Protein AF-A0A392NXY1-F1 (afdb_monomer_lite)

pLDDT: mean 90.95, std 5.88, range [52.03, 97.06]

InterPro domains:
  IPR000644 CBS domain [PF00571] (97-153)
  IPR000644 CBS domain [PS51371] (101-160)
  IPR001347 SIS domain [PS51464] (1-75)
  IPR046342 CBS domain superfamily [G3DSA:3.10.580.10] (91-171)
  IPR046348 SIS domain superfamily [SSF53697] (4-155)

Organism: NCBI:txid97028

Radius of gyration: 30.67 Å; chains: 1; bounding box: 55×41×74 Å

Structure (mmCIF, N/CA/C/O backbone):
data_AF-A0A392NXY1-F1
#
_entry.id   AF-A0A392NXY1-F1
#
loop_
_atom_site.group_PDB
_atom_site.id
_atom_site.type_symbol
_atom_site.label_atom_id
_atom_site.label_alt_id
_atom_site.label_comp_id
_atom_site.label_asym_id
_atom_site.label_entity_id
_atom_site.label_seq_id
_atom_site.pdbx_PDB_ins_code
_atom_site.Cartn_x
_atom_site.Cartn_y
_atom_site.Cartn_z
_atom_site.occupancy
_atom_site.B_iso_or_equiv
_atom_site.auth_seq_id
_atom_site.auth_comp_id
_atom_site.auth_asym_id
_atom_site.auth_atom_id
_atom_site.pdbx_PDB_model_num
ATOM 1 N N . ILE A 1 1 ? 25.469 1.858 -14.842 1.00 52.03 1 ILE A N 1
ATOM 2 C CA . ILE A 1 1 ? 25.336 0.398 -15.092 1.00 52.03 1 ILE A CA 1
ATOM 3 C C . ILE A 1 1 ? 25.185 0.209 -16.597 1.00 52.03 1 ILE A C 1
ATOM 5 O O . ILE A 1 1 ? 24.353 0.885 -17.179 1.00 52.03 1 ILE A O 1
ATOM 9 N N . CYS A 1 2 ? 26.012 -0.618 -17.243 1.00 76.19 2 CYS A N 1
ATOM 10 C CA . CYS A 1 2 ? 25.905 -0.847 -18.689 1.00 76.19 2 CYS A CA 1
ATOM 11 C C . CYS A 1 2 ? 24.887 -1.963 -18.964 1.00 76.19 2 CYS A C 1
ATOM 13 O O . CYS A 1 2 ? 25.155 -3.123 -18.645 1.00 76.19 2 CYS A O 1
ATOM 15 N N . PHE A 1 3 ? 23.734 -1.617 -19.547 1.00 82.19 3 PHE A N 1
ATOM 16 C CA . PHE A 1 3 ? 22.638 -2.556 -19.832 1.00 82.19 3 PHE A CA 1
ATOM 17 C C . PHE A 1 3 ? 23.048 -3.724 -20.741 1.00 82.19 3 PHE A C 1
ATOM 19 O O . PHE A 1 3 ? 22.501 -4.816 -20.616 1.00 82.19 3 PHE A O 1
ATOM 26 N N . LEU A 1 4 ? 24.080 -3.546 -21.573 1.00 90.50 4 LEU A N 1
ATOM 27 C CA . LEU A 1 4 ? 24.622 -4.595 -22.447 1.00 90.50 4 LEU A CA 1
ATOM 28 C C . LEU A 1 4 ? 25.068 -5.845 -21.677 1.00 90.50 4 LEU A C 1
ATOM 30 O O . LEU A 1 4 ? 24.968 -6.956 -22.189 1.00 90.50 4 LEU A O 1
ATOM 34 N N . ARG A 1 5 ? 25.512 -5.692 -20.422 1.00 92.38 5 ARG A N 1
ATOM 35 C CA . ARG A 1 5 ? 25.933 -6.828 -19.584 1.00 92.38 5 ARG A CA 1
ATOM 36 C C . ARG A 1 5 ? 24.770 -7.735 -19.174 1.00 92.38 5 ARG A C 1
ATOM 38 O O . ARG A 1 5 ? 25.007 -8.878 -18.799 1.00 92.38 5 ARG A O 1
ATOM 45 N N . LEU A 1 6 ? 23.530 -7.247 -19.242 1.00 91.94 6 LEU A N 1
ATOM 46 C CA . LEU A 1 6 ? 22.335 -8.021 -18.898 1.00 91.94 6 LEU A CA 1
ATOM 47 C C . LEU A 1 6 ? 21.787 -8.821 -20.087 1.00 91.94 6 LEU A C 1
ATOM 49 O O . LEU A 1 6 ? 21.050 -9.783 -19.874 1.00 91.94 6 LEU A O 1
ATOM 53 N N . VAL A 1 7 ? 22.171 -8.467 -21.318 1.00 93.06 7 VAL A N 1
ATOM 54 C CA . VAL A 1 7 ? 21.642 -9.065 -22.554 1.00 93.06 7 VAL A CA 1
ATOM 55 C C . VAL A 1 7 ? 21.830 -10.588 -22.602 1.00 93.0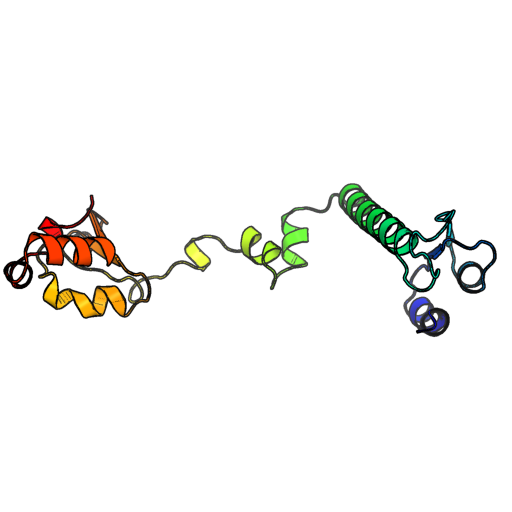6 7 VAL A C 1
ATOM 57 O O . VAL A 1 7 ? 20.831 -11.275 -22.817 1.00 93.06 7 VAL A O 1
ATOM 60 N N . PRO A 1 8 ? 23.023 -11.164 -22.337 1.00 92.75 8 PRO A N 1
ATOM 61 C CA . PRO A 1 8 ? 23.195 -12.617 -22.397 1.00 92.75 8 PRO A CA 1
ATOM 62 C C . PRO A 1 8 ? 22.311 -13.359 -21.389 1.00 92.75 8 PRO A C 1
ATOM 64 O O . PRO A 1 8 ? 21.703 -14.371 -21.723 1.00 92.75 8 PRO A O 1
ATOM 67 N N . CYS A 1 9 ? 22.191 -12.826 -20.168 1.00 94.06 9 CYS A N 1
ATOM 68 C CA . CYS A 1 9 ? 21.360 -13.414 -19.118 1.00 94.06 9 CYS A CA 1
ATOM 69 C C . CYS A 1 9 ? 19.871 -13.360 -19.483 1.00 94.06 9 CYS A C 1
ATOM 71 O O . CYS A 1 9 ? 19.160 -14.353 -19.341 1.00 94.06 9 CYS A O 1
ATOM 73 N N . ALA A 1 10 ? 19.398 -12.222 -19.995 1.00 93.00 10 ALA A N 1
ATOM 74 C CA . ALA A 1 10 ? 18.009 -12.069 -20.407 1.00 93.00 10 ALA A CA 1
ATOM 75 C C . ALA A 1 10 ? 17.663 -12.987 -21.596 1.00 93.00 10 ALA A C 1
ATOM 77 O O . ALA A 1 10 ? 16.633 -13.663 -21.563 1.00 93.00 10 ALA A O 1
ATOM 78 N N . ARG A 1 11 ? 18.559 -13.110 -22.587 1.00 92.00 11 ARG A N 1
ATOM 79 C CA . ARG A 1 11 ? 18.389 -14.052 -23.707 1.00 92.00 11 ARG A CA 1
ATOM 80 C C . ARG A 1 11 ? 18.409 -15.510 -23.260 1.00 92.00 11 ARG A C 1
ATOM 82 O O . ARG A 1 11 ? 17.584 -16.286 -23.726 1.00 92.00 11 ARG A O 1
ATOM 89 N N . ALA A 1 12 ? 19.282 -15.882 -22.322 1.00 94.75 12 ALA A N 1
ATOM 90 C CA . ALA A 1 12 ? 19.317 -17.238 -21.768 1.00 94.75 12 ALA A CA 1
ATOM 91 C C . ALA A 1 12 ? 17.997 -17.634 -21.076 1.00 94.75 12 ALA A C 1
ATOM 93 O O . ALA A 1 12 ? 17.669 -18.814 -21.005 1.00 94.75 12 ALA A O 1
ATOM 94 N N . LYS A 1 13 ? 17.214 -16.653 -20.606 1.00 95.50 13 LYS A N 1
ATOM 95 C CA . LYS A 1 13 ? 15.864 -16.856 -20.056 1.00 95.50 13 LYS A CA 1
ATOM 96 C C . LYS A 1 13 ? 14.753 -16.871 -21.115 1.00 95.50 13 LYS A C 1
ATOM 98 O O . LYS A 1 13 ? 13.583 -16.925 -20.751 1.00 95.50 13 LYS A O 1
ATOM 103 N N . GLY A 1 14 ? 15.095 -16.790 -22.402 1.00 94.88 14 GLY A N 1
ATOM 104 C CA . GLY A 1 14 ? 14.132 -16.736 -23.502 1.00 94.88 14 GLY A CA 1
ATOM 105 C C . GLY A 1 14 ? 13.368 -15.412 -23.598 1.00 94.88 14 GLY A C 1
ATOM 106 O O . GLY A 1 14 ? 12.307 -15.370 -24.213 1.00 94.88 14 GLY A O 1
ATOM 107 N N . ALA A 1 15 ? 13.865 -14.335 -22.976 1.00 94.62 15 ALA A N 1
ATOM 108 C CA . ALA A 1 15 ? 13.201 -13.039 -23.035 1.00 94.62 15 ALA A CA 1
ATOM 109 C C . ALA A 1 15 ? 13.408 -12.372 -24.402 1.00 94.62 15 ALA A C 1
ATOM 111 O O . ALA A 1 15 ? 14.536 -12.284 -24.891 1.00 94.62 15 ALA A O 1
ATOM 112 N N . MET A 1 16 ? 12.324 -11.837 -24.964 1.00 94.56 16 MET A N 1
ATOM 113 C CA . MET A 1 16 ? 12.388 -10.885 -26.069 1.00 94.56 16 MET A CA 1
ATOM 114 C C . MET A 1 16 ? 12.909 -9.542 -25.551 1.00 94.56 16 MET A C 1
ATOM 116 O O . MET A 1 16 ? 12.419 -9.027 -24.543 1.00 94.56 16 MET A O 1
ATOM 120 N N . LEU A 1 17 ? 13.907 -8.978 -26.227 1.00 94.81 17 LEU A N 1
ATOM 121 C CA . LEU A 1 17 ? 14.570 -7.747 -25.817 1.00 94.81 17 LEU A CA 1
ATOM 122 C C . LEU A 1 17 ? 14.136 -6.576 -26.691 1.00 94.81 17 LEU A C 1
ATOM 124 O O . LEU A 1 17 ? 14.348 -6.577 -27.902 1.00 94.81 17 LEU A O 1
ATOM 128 N N . ILE A 1 18 ? 13.600 -5.538 -26.055 1.00 94.88 18 ILE A N 1
ATOM 129 C CA . ILE A 1 18 ? 13.201 -4.292 -26.711 1.00 94.88 18 ILE A CA 1
ATOM 130 C C . ILE A 1 18 ? 14.073 -3.162 -26.158 1.00 94.88 18 ILE A C 1
ATOM 132 O O . ILE A 1 18 ? 14.052 -2.890 -24.958 1.00 94.88 18 ILE A O 1
ATOM 136 N N . ALA A 1 19 ? 14.851 -2.513 -27.023 1.00 94.06 19 ALA A N 1
ATOM 137 C CA . ALA A 1 19 ? 15.608 -1.318 -26.671 1.00 94.06 19 ALA A CA 1
ATOM 138 C C . ALA A 1 19 ? 14.688 -0.094 -26.707 1.00 94.06 19 ALA A C 1
ATOM 140 O O . ALA A 1 19 ? 13.971 0.107 -27.680 1.00 94.06 19 ALA A O 1
ATOM 141 N N . VAL A 1 20 ? 14.743 0.753 -25.682 1.00 94.62 20 VAL A N 1
ATOM 142 C CA . VAL A 1 20 ? 14.063 2.056 -25.662 1.00 94.62 20 VAL A CA 1
ATOM 143 C C . VAL A 1 20 ? 15.138 3.126 -25.564 1.00 94.62 20 VAL A C 1
ATOM 145 O O . VAL A 1 20 ? 15.911 3.142 -24.605 1.00 94.62 20 VAL A O 1
ATOM 148 N N . THR A 1 21 ? 15.259 3.976 -26.581 1.00 93.31 21 THR A N 1
ATOM 149 C CA . THR A 1 21 ? 16.395 4.898 -26.685 1.00 93.31 21 THR A CA 1
ATOM 150 C C . THR A 1 21 ? 16.078 6.144 -27.498 1.00 93.31 21 THR A C 1
ATOM 152 O O . THR A 1 21 ? 15.308 6.094 -28.451 1.00 93.31 21 THR A O 1
ATOM 155 N N . SER A 1 22 ? 16.716 7.258 -27.146 1.00 92.56 22 SER A N 1
ATOM 156 C CA . SER A 1 22 ? 16.664 8.509 -27.904 1.00 92.56 22 SER A CA 1
ATOM 157 C C . SER A 1 22 ? 17.769 8.651 -28.946 1.00 92.56 22 SER A C 1
ATOM 159 O O . SER A 1 22 ? 17.785 9.637 -29.674 1.00 92.56 22 SER A O 1
ATOM 161 N N . VAL A 1 23 ? 18.697 7.692 -29.031 1.00 89.69 23 VAL A N 1
ATOM 162 C CA . VAL A 1 23 ? 19.827 7.730 -29.968 1.00 89.69 23 VAL A CA 1
ATOM 163 C C . VAL A 1 23 ? 19.701 6.568 -30.938 1.00 89.69 23 VAL A C 1
ATOM 165 O O . VAL A 1 23 ? 19.704 5.411 -30.520 1.00 89.69 23 VAL A O 1
ATOM 168 N N . GLU A 1 24 ? 19.606 6.855 -32.228 1.00 88.38 24 GLU A N 1
ATOM 169 C CA . GLU A 1 24 ? 19.565 5.819 -33.259 1.00 88.38 24 GLU A CA 1
ATOM 170 C C . GLU A 1 24 ? 20.921 5.109 -33.410 1.00 88.38 24 GLU A C 1
ATOM 172 O O . GLU A 1 24 ? 21.976 5.668 -33.114 1.00 88.38 24 GLU A O 1
ATOM 177 N N . GLY A 1 25 ? 20.900 3.848 -33.852 1.00 86.06 25 GLY A N 1
ATOM 178 C CA . GLY A 1 25 ? 22.112 3.102 -34.220 1.00 86.06 25 GLY A CA 1
ATOM 179 C C . GLY A 1 25 ? 23.087 2.793 -33.077 1.00 86.06 25 GLY A C 1
ATOM 180 O O . GLY A 1 25 ? 24.232 2.422 -33.326 1.00 86.06 25 GLY A O 1
ATOM 181 N N . ASN A 1 26 ? 22.674 2.939 -31.816 1.00 90.12 26 ASN A N 1
ATOM 182 C CA . ASN A 1 26 ? 23.545 2.662 -30.676 1.00 90.12 26 ASN A CA 1
ATOM 183 C C . ASN A 1 26 ? 23.722 1.152 -30.422 1.00 90.12 26 ASN A C 1
ATOM 185 O O . ASN A 1 26 ? 22.903 0.326 -30.827 1.00 90.12 26 ASN A O 1
ATOM 189 N N . THR A 1 27 ? 24.755 0.780 -29.665 1.00 92.56 27 THR A N 1
ATOM 190 C CA . THR A 1 27 ? 25.074 -0.628 -29.369 1.00 92.56 27 THR A CA 1
ATOM 191 C C . THR A 1 27 ? 23.947 -1.394 -28.671 1.00 92.56 27 THR A C 1
ATOM 193 O O . THR A 1 27 ? 23.862 -2.604 -28.819 1.00 92.56 27 THR A O 1
ATOM 196 N N . LEU A 1 28 ? 23.079 -0.734 -27.897 1.00 91.44 28 LEU A N 1
ATOM 197 C CA . LEU A 1 28 ? 21.941 -1.405 -27.262 1.00 91.44 28 LEU A CA 1
ATOM 198 C C . LEU A 1 28 ? 20.882 -1.786 -28.303 1.00 91.44 28 LEU A C 1
ATOM 200 O O . LEU A 1 28 ? 20.374 -2.901 -28.268 1.00 91.44 28 LEU A O 1
ATOM 204 N N . SER A 1 29 ? 20.601 -0.893 -29.255 1.00 92.12 29 SER A N 1
ATOM 205 C CA . SER A 1 29 ? 19.653 -1.149 -30.345 1.00 92.12 29 SER A CA 1
ATOM 206 C C . SER A 1 29 ? 20.084 -2.311 -31.244 1.00 92.12 29 SER A C 1
ATOM 208 O O . SER A 1 29 ? 19.236 -3.074 -31.691 1.00 92.12 29 SER A O 1
ATOM 210 N N . THR A 1 30 ? 21.393 -2.506 -31.449 1.00 91.81 30 THR A N 1
ATOM 211 C CA . THR A 1 30 ? 21.915 -3.572 -32.321 1.00 91.81 30 THR A CA 1
ATOM 212 C C . THR A 1 30 ? 21.876 -4.962 -31.690 1.00 91.81 30 THR A C 1
ATOM 214 O O . THR A 1 30 ? 21.883 -5.956 -32.412 1.00 91.81 30 THR A O 1
ATOM 217 N N . VAL A 1 31 ? 21.848 -5.057 -30.357 1.00 92.88 31 VAL A N 1
ATOM 218 C CA . VAL A 1 31 ? 21.823 -6.343 -29.635 1.00 92.88 31 VAL A CA 1
ATOM 219 C C . VAL A 1 31 ? 20.425 -6.744 -29.151 1.00 92.88 31 VAL A C 1
ATOM 221 O O . VAL A 1 31 ? 20.257 -7.849 -28.623 1.00 92.88 31 VAL A O 1
ATOM 224 N N . CYS A 1 32 ? 19.429 -5.872 -29.316 1.00 93.94 32 CYS A N 1
ATOM 225 C CA . CYS A 1 32 ? 18.018 -6.109 -29.005 1.00 93.94 32 CYS A CA 1
ATOM 226 C C . CYS A 1 32 ? 17.239 -6.578 -30.246 1.00 93.94 32 CYS A C 1
ATOM 228 O O . CYS A 1 32 ? 17.674 -6.381 -31.374 1.00 93.94 32 CYS A O 1
ATOM 230 N N . ASP A 1 33 ? 16.083 -7.212 -30.037 1.00 95.25 33 ASP A N 1
ATOM 231 C CA . ASP A 1 33 ? 15.243 -7.751 -31.118 1.00 95.25 33 ASP A CA 1
ATOM 232 C C . ASP A 1 33 ? 14.382 -6.662 -31.776 1.00 95.25 33 ASP A C 1
ATOM 234 O O . ASP A 1 33 ? 14.051 -6.739 -32.956 1.00 95.25 33 ASP A O 1
ATOM 238 N N . MET A 1 34 ? 14.018 -5.633 -31.008 1.00 94.75 34 MET A N 1
ATOM 239 C CA . MET A 1 34 ? 13.293 -4.456 -31.485 1.00 94.75 34 MET A CA 1
ATOM 240 C C . MET A 1 34 ? 13.845 -3.191 -30.836 1.00 94.75 34 MET A C 1
ATOM 242 O O . MET A 1 34 ? 14.384 -3.233 -29.729 1.00 94.75 34 MET A O 1
ATOM 246 N N . THR A 1 35 ? 13.653 -2.054 -31.504 1.00 94.81 35 THR A N 1
ATOM 247 C CA . THR A 1 35 ? 14.002 -0.737 -30.964 1.00 94.81 35 THR A CA 1
ATOM 248 C C . THR A 1 35 ? 12.801 0.194 -31.028 1.00 94.81 35 THR A C 1
ATOM 250 O O . THR A 1 35 ? 12.202 0.375 -32.084 1.00 94.81 35 THR A O 1
ATOM 253 N N . VAL A 1 36 ? 12.477 0.806 -29.893 1.00 95.25 36 VAL A N 1
ATOM 254 C CA . VAL A 1 36 ? 11.584 1.955 -29.795 1.00 95.25 36 VAL A CA 1
ATOM 255 C C . VAL A 1 36 ? 12.445 3.204 -29.702 1.00 95.25 36 VAL A C 1
ATOM 257 O O . VAL A 1 36 ? 13.175 3.408 -28.726 1.00 95.25 36 VAL A O 1
ATOM 260 N N . HIS A 1 37 ? 12.350 4.037 -30.731 1.00 94.94 37 HIS A N 1
ATOM 261 C CA . HIS A 1 37 ? 13.011 5.327 -30.753 1.00 94.94 37 HIS A CA 1
ATOM 262 C C . HIS A 1 37 ? 12.131 6.383 -30.075 1.00 94.94 37 HIS A C 1
ATOM 264 O O . HIS A 1 37 ? 11.002 6.622 -30.503 1.00 94.94 37 HIS A O 1
ATOM 270 N N . LEU A 1 38 ? 12.643 6.998 -29.008 1.00 94.50 38 LEU A N 1
ATOM 271 C CA . LEU A 1 38 ? 12.006 8.108 -28.300 1.00 94.50 38 LEU A CA 1
ATOM 272 C C . LEU A 1 38 ? 12.835 9.377 -28.529 1.00 94.50 38 LEU A C 1
ATOM 274 O O . LEU A 1 38 ? 13.766 9.624 -27.757 1.00 94.50 38 LEU A O 1
ATOM 278 N N . PRO A 1 39 ? 12.556 10.156 -29.588 1.00 91.00 39 PRO A N 1
ATOM 279 C CA . PRO A 1 39 ? 13.383 11.298 -29.945 1.00 91.00 39 PRO A CA 1
ATOM 280 C C . PRO A 1 39 ? 13.409 12.328 -28.814 1.00 91.00 39 PRO A C 1
ATOM 282 O O . PRO A 1 39 ? 12.396 12.616 -28.174 1.00 91.00 39 PRO A O 1
ATOM 285 N N . LEU A 1 40 ? 14.592 12.889 -28.582 1.00 91.38 40 LEU A N 1
ATOM 286 C CA . LEU A 1 40 ? 14.834 13.917 -27.581 1.00 91.38 40 LEU A CA 1
ATOM 287 C C . LEU A 1 40 ? 15.535 15.092 -28.253 1.00 91.38 40 LEU A C 1
ATOM 289 O O . LEU A 1 40 ? 16.652 14.944 -28.735 1.00 91.38 40 LEU A O 1
ATOM 293 N N . GLU A 1 41 ? 14.897 16.259 -28.244 1.00 89.19 41 GLU A N 1
ATOM 294 C CA . GLU A 1 41 ? 15.486 17.471 -28.816 1.00 89.19 41 GLU A CA 1
ATOM 295 C C . GLU A 1 41 ? 16.613 18.023 -27.930 1.00 89.19 41 GLU A C 1
ATOM 297 O O . GLU A 1 41 ? 17.719 18.269 -28.405 1.00 89.19 41 GLU A O 1
ATOM 302 N N . ARG A 1 42 ? 16.349 18.199 -26.626 1.00 91.44 42 ARG A N 1
ATOM 303 C CA . ARG A 1 42 ? 17.341 18.663 -25.644 1.00 91.44 42 ARG A CA 1
ATOM 304 C C . ARG A 1 42 ? 16.941 18.364 -24.205 1.00 91.44 42 ARG A C 1
ATOM 306 O O . ARG A 1 42 ? 15.756 18.270 -23.872 1.00 91.44 42 ARG A O 1
ATOM 313 N N . GLU A 1 43 ? 17.933 18.334 -23.323 1.00 95.38 43 GLU A N 1
ATOM 314 C CA . GLU A 1 43 ? 17.685 18.424 -21.888 1.00 95.38 43 GLU A CA 1
ATOM 315 C C . GLU A 1 43 ? 17.349 19.856 -21.470 1.00 95.38 43 GLU A C 1
ATOM 317 O O . GLU A 1 43 ? 17.920 20.832 -21.963 1.00 95.38 43 GLU A O 1
ATOM 322 N N . LEU A 1 44 ? 16.424 19.983 -20.517 1.00 94.12 44 LEU A N 1
ATOM 323 C CA . LEU A 1 44 ? 16.121 21.266 -19.878 1.00 94.12 44 LEU A CA 1
ATOM 324 C C . LEU A 1 44 ? 17.175 21.677 -18.839 1.00 94.12 44 LEU A C 1
ATOM 326 O O . LEU A 1 44 ? 17.210 22.840 -18.443 1.00 94.12 44 LEU A O 1
ATOM 330 N N . CYS A 1 45 ? 18.042 20.757 -18.403 1.00 92.94 45 CYS A N 1
ATOM 331 C CA . CYS A 1 45 ? 19.163 21.084 -17.527 1.00 92.94 45 CYS A CA 1
ATOM 332 C C . CYS A 1 45 ? 20.145 22.025 -18.256 1.00 92.94 45 CYS A C 1
ATOM 334 O O . CYS A 1 45 ? 20.706 21.615 -19.272 1.00 92.94 45 CYS A O 1
ATOM 336 N N . PRO A 1 46 ? 20.443 23.231 -17.729 1.00 91.25 46 PRO A N 1
ATOM 337 C CA . PRO A 1 46 ? 21.354 24.179 -18.383 1.00 91.25 46 PRO A CA 1
ATOM 338 C C . PRO A 1 46 ? 22.771 23.639 -18.607 1.00 91.25 46 PRO A C 1
ATOM 340 O O . PRO A 1 46 ? 23.475 24.092 -19.502 1.00 91.25 46 PRO A O 1
ATOM 343 N N . PHE A 1 47 ? 23.186 22.665 -17.795 1.00 93.44 47 PHE A N 1
ATOM 344 C CA . PHE A 1 47 ? 24.503 22.034 -17.876 1.00 93.44 47 PHE A CA 1
ATOM 345 C C . PHE A 1 47 ? 24.489 20.702 -18.637 1.00 93.44 47 PHE A C 1
ATOM 347 O O . PHE A 1 47 ? 25.536 20.080 -18.774 1.00 93.44 47 PHE A O 1
ATOM 354 N N . ASN A 1 48 ? 23.319 20.233 -19.090 1.00 84.44 48 ASN A N 1
ATOM 355 C CA . ASN A 1 48 ? 23.141 18.927 -19.734 1.00 84.44 48 ASN A CA 1
ATOM 356 C C . ASN A 1 48 ? 23.657 17.730 -18.895 1.00 84.44 48 ASN A C 1
ATOM 358 O O . ASN A 1 48 ? 24.010 16.686 -19.436 1.00 84.44 48 ASN A O 1
ATOM 362 N N . LEU A 1 49 ? 23.739 17.892 -17.566 1.00 87.94 49 LEU A N 1
ATOM 363 C CA . LEU A 1 49 ? 24.247 16.870 -16.637 1.00 87.94 49 LEU A CA 1
ATOM 364 C C . LEU A 1 49 ? 23.130 16.031 -16.016 1.00 87.94 49 LEU A C 1
ATOM 366 O O . LEU A 1 49 ? 23.331 14.857 -15.713 1.00 87.94 49 LEU A O 1
ATOM 370 N N . ALA A 1 50 ? 21.969 16.644 -15.784 1.00 92.62 50 ALA A N 1
ATOM 371 C CA . ALA A 1 50 ? 20.832 15.987 -15.163 1.00 92.62 50 ALA A CA 1
ATOM 372 C C . ALA A 1 50 ? 19.780 15.632 -16.223 1.00 92.62 50 ALA A C 1
ATOM 374 O O . ALA A 1 50 ? 19.398 16.512 -17.001 1.00 92.62 50 ALA A O 1
ATOM 375 N N . PRO A 1 51 ? 19.277 14.387 -16.232 1.00 92.62 51 PRO A N 1
ATOM 376 C CA . PRO A 1 51 ? 18.220 13.982 -17.143 1.00 92.62 51 PRO A CA 1
ATOM 377 C C . PRO A 1 51 ? 16.886 14.541 -16.640 1.00 92.62 51 PRO A C 1
ATOM 379 O O . PRO A 1 51 ? 16.343 14.087 -15.629 1.00 92.62 51 PRO A O 1
ATOM 382 N N . VAL A 1 52 ? 16.362 15.546 -17.336 1.00 94.50 52 VAL A N 1
ATOM 383 C CA . VAL A 1 52 ? 15.088 16.198 -17.004 1.00 94.50 52 VAL A CA 1
ATOM 384 C C . VAL A 1 52 ? 14.046 15.799 -18.036 1.00 94.50 52 VAL A C 1
ATOM 386 O O . VAL A 1 52 ? 13.058 15.141 -17.711 1.00 94.50 52 VAL A O 1
ATOM 389 N N . THR A 1 53 ? 14.297 16.148 -19.296 1.00 95.00 53 THR A N 1
ATOM 390 C CA . THR A 1 53 ? 13.376 15.891 -20.400 1.00 95.00 53 THR A CA 1
ATOM 391 C C . THR A 1 53 ? 13.343 14.399 -20.717 1.00 95.00 53 THR A C 1
ATOM 393 O O . THR A 1 53 ? 12.265 13.822 -20.846 1.00 95.00 53 THR A O 1
ATOM 396 N N . SER A 1 54 ? 14.511 13.748 -20.785 1.00 94.12 54 SER A N 1
ATOM 397 C CA . SER A 1 54 ? 14.601 12.310 -21.070 1.00 94.12 54 SER A CA 1
ATOM 398 C C . SER A 1 54 ? 13.902 11.458 -20.013 1.00 94.12 54 SER A C 1
ATOM 400 O O . SER A 1 54 ? 13.152 10.549 -20.368 1.00 94.12 54 SER A O 1
ATOM 402 N N . THR A 1 55 ? 14.080 11.781 -18.728 1.00 94.88 55 THR A N 1
ATOM 403 C CA . THR A 1 55 ? 13.391 11.097 -17.623 1.00 94.88 55 THR A CA 1
ATOM 404 C C . THR A 1 55 ? 11.875 11.237 -17.749 1.00 94.88 55 THR A C 1
ATOM 406 O O . THR A 1 55 ? 11.162 10.245 -17.620 1.00 94.88 55 THR A O 1
ATOM 409 N N . ALA A 1 56 ? 11.372 12.443 -18.040 1.00 95.69 56 ALA A N 1
ATOM 410 C CA . ALA A 1 56 ? 9.938 12.680 -18.199 1.00 95.69 56 ALA A CA 1
ATOM 411 C C . ALA A 1 56 ? 9.352 11.896 -19.386 1.00 95.69 56 ALA A C 1
ATOM 413 O O . ALA A 1 56 ? 8.329 11.230 -19.236 1.00 95.69 56 ALA A O 1
ATOM 414 N N . ILE A 1 57 ? 10.030 11.912 -20.539 1.00 95.62 57 ILE A N 1
ATOM 415 C CA . ILE A 1 57 ? 9.618 11.152 -21.728 1.00 95.62 57 ILE A CA 1
ATOM 416 C C . ILE A 1 57 ? 9.583 9.650 -21.426 1.00 95.62 57 ILE A C 1
ATOM 418 O O . ILE A 1 57 ? 8.592 8.988 -21.730 1.00 95.62 57 ILE A O 1
ATOM 422 N N . GLN A 1 58 ? 10.636 9.107 -20.806 1.00 94.69 58 GLN A N 1
ATOM 423 C CA . GLN A 1 58 ? 10.697 7.681 -20.477 1.00 94.69 58 GLN A CA 1
ATOM 424 C C . GLN A 1 58 ? 9.626 7.268 -19.464 1.00 94.69 58 GLN A C 1
ATOM 426 O O . GLN A 1 58 ? 9.054 6.191 -19.609 1.00 94.69 58 GLN A O 1
ATOM 431 N N . MET A 1 59 ? 9.329 8.114 -18.474 1.00 96.31 59 MET A N 1
ATOM 432 C CA . MET A 1 59 ? 8.285 7.855 -17.480 1.00 96.31 59 MET A CA 1
ATOM 433 C C . MET A 1 59 ? 6.902 7.796 -18.131 1.00 96.31 59 MET A C 1
ATOM 435 O O . MET A 1 59 ? 6.198 6.800 -17.984 1.00 96.31 59 MET A O 1
ATOM 439 N N . VAL A 1 60 ? 6.553 8.808 -18.932 1.00 96.94 60 VAL A N 1
ATOM 440 C CA . VAL A 1 60 ? 5.270 8.848 -19.651 1.00 96.94 60 VAL A CA 1
ATOM 441 C C . VAL A 1 60 ? 5.143 7.670 -20.616 1.00 96.94 60 VAL A C 1
ATOM 443 O O . VAL A 1 60 ? 4.092 7.029 -20.674 1.00 96.94 60 VAL A O 1
ATOM 446 N N . PHE A 1 61 ? 6.207 7.350 -21.357 1.00 96.50 61 PHE A N 1
ATOM 447 C CA . PHE A 1 61 ? 6.217 6.198 -22.254 1.00 96.50 61 PHE A CA 1
ATOM 448 C C . PHE A 1 61 ? 6.017 4.882 -21.489 1.00 96.50 61 PHE A C 1
ATOM 450 O O . PHE A 1 61 ? 5.165 4.080 -21.868 1.00 96.50 61 PHE A O 1
ATOM 457 N N . GLY A 1 62 ? 6.759 4.677 -20.397 1.00 96.50 62 GLY A N 1
ATOM 458 C CA . GLY A 1 62 ? 6.663 3.482 -19.560 1.00 96.50 62 GLY A CA 1
ATOM 459 C C . GLY A 1 62 ? 5.261 3.275 -18.987 1.00 96.50 62 GLY A C 1
ATOM 460 O O . GLY A 1 62 ? 4.699 2.188 -19.134 1.00 96.50 62 GLY A O 1
ATOM 461 N N . ASP A 1 63 ? 4.665 4.325 -18.420 1.00 96.44 63 ASP A N 1
ATOM 462 C CA . ASP A 1 63 ? 3.304 4.281 -17.875 1.00 96.44 63 ASP A CA 1
ATOM 463 C C . ASP A 1 63 ? 2.269 3.995 -18.969 1.00 96.44 63 ASP A C 1
ATOM 465 O O . ASP A 1 63 ? 1.375 3.166 -18.791 1.00 96.44 63 ASP A O 1
ATOM 469 N N . THR A 1 64 ? 2.422 4.617 -20.142 1.00 97.06 64 THR A N 1
ATOM 470 C CA . THR A 1 64 ? 1.522 4.396 -21.283 1.00 97.06 64 THR A CA 1
ATOM 471 C C . THR A 1 64 ? 1.591 2.951 -21.773 1.00 97.06 64 THR A C 1
ATOM 473 O O . THR A 1 64 ? 0.553 2.331 -22.004 1.00 97.06 64 THR A O 1
ATOM 476 N N . VAL A 1 65 ? 2.795 2.380 -21.889 1.00 96.12 65 VAL A N 1
ATOM 477 C CA . VAL A 1 65 ? 2.982 0.971 -22.265 1.00 96.12 65 VAL A CA 1
ATOM 478 C C . VAL A 1 65 ? 2.370 0.045 -21.219 1.00 96.12 65 VAL A C 1
ATOM 480 O O . VAL A 1 65 ? 1.676 -0.902 -21.586 1.00 96.12 65 VAL A O 1
ATOM 483 N N . ALA A 1 66 ? 2.570 0.319 -19.928 1.00 93.88 66 ALA A N 1
ATOM 484 C CA . ALA A 1 66 ? 1.977 -0.479 -18.862 1.00 93.88 66 ALA A CA 1
ATOM 485 C C . ALA A 1 66 ? 0.442 -0.476 -18.948 1.00 93.88 66 ALA A C 1
ATOM 487 O O . ALA A 1 66 ? -0.172 -1.542 -18.929 1.00 93.88 66 ALA A O 1
ATOM 488 N N . ILE A 1 67 ? -0.179 0.695 -19.118 1.00 94.44 67 ILE A N 1
ATOM 489 C CA . ILE A 1 67 ? -1.637 0.837 -19.268 1.00 94.44 67 ILE A CA 1
ATOM 490 C C . ILE A 1 67 ? -2.137 0.130 -20.531 1.00 94.44 67 ILE A C 1
ATOM 492 O O . ILE A 1 67 ? -3.113 -0.620 -20.468 1.00 94.44 67 ILE A O 1
ATOM 496 N N . ALA A 1 68 ? -1.458 0.311 -21.665 1.00 96.12 68 ALA A N 1
ATOM 497 C CA . ALA A 1 68 ? -1.820 -0.345 -22.917 1.00 96.12 68 ALA A CA 1
ATOM 498 C C . ALA A 1 68 ? -1.742 -1.875 -22.804 1.00 96.12 68 ALA A C 1
ATOM 500 O O . ALA A 1 68 ? -2.637 -2.575 -23.274 1.00 96.12 68 ALA A O 1
ATOM 501 N N . LEU A 1 69 ? -0.717 -2.406 -22.130 1.00 94.12 69 LEU A N 1
ATOM 502 C CA . LEU A 1 69 ? -0.582 -3.841 -21.872 1.00 94.12 69 LEU A CA 1
ATOM 503 C C . LEU A 1 69 ? -1.656 -4.361 -20.916 1.00 94.12 69 LEU A C 1
ATOM 505 O O 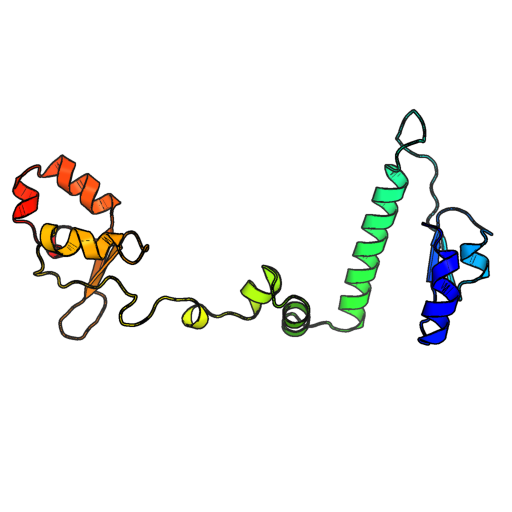. LEU A 1 69 ? -2.179 -5.451 -21.142 1.00 94.12 69 LEU A O 1
ATOM 509 N N . MET A 1 70 ? -2.004 -3.600 -19.874 1.00 93.50 70 MET A N 1
ATOM 510 C CA . MET A 1 70 ? -3.109 -3.949 -18.977 1.00 93.50 70 MET A CA 1
ATOM 511 C C . MET A 1 70 ? -4.427 -4.057 -19.751 1.00 93.50 70 MET A C 1
ATOM 513 O O . MET A 1 70 ? -5.136 -5.051 -19.603 1.00 93.50 70 MET A O 1
ATOM 517 N N . ALA A 1 71 ? -4.714 -3.090 -20.627 1.00 94.50 71 ALA A N 1
ATOM 518 C CA . ALA A 1 71 ? -5.899 -3.108 -21.479 1.00 94.50 71 ALA A CA 1
ATOM 519 C C . ALA A 1 71 ? -5.878 -4.280 -22.475 1.00 94.50 71 ALA A C 1
ATOM 521 O O . ALA A 1 71 ? -6.842 -5.035 -22.555 1.00 94.50 71 ALA A O 1
ATOM 522 N N . ALA A 1 72 ? -4.764 -4.491 -23.182 1.00 96.12 72 ALA A N 1
ATOM 523 C CA . ALA A 1 72 ? -4.627 -5.570 -24.163 1.00 96.12 72 ALA A CA 1
ATOM 524 C C . ALA A 1 72 ? -4.746 -6.972 -23.538 1.00 96.12 72 ALA A C 1
ATOM 526 O O . ALA A 1 72 ? -5.196 -7.908 -24.195 1.00 96.12 72 ALA A O 1
ATOM 527 N N . ARG A 1 73 ? -4.351 -7.121 -22.268 1.00 94.19 73 ARG A N 1
ATOM 528 C CA . ARG A 1 73 ? -4.485 -8.371 -21.506 1.00 94.19 73 ARG A CA 1
ATOM 529 C C . ARG A 1 73 ? -5.818 -8.507 -20.772 1.00 94.19 73 ARG A C 1
ATOM 531 O O . ARG A 1 73 ? -6.012 -9.520 -20.114 1.00 94.19 73 ARG A O 1
ATOM 538 N N . ASN A 1 74 ? -6.714 -7.521 -20.872 1.00 92.94 74 ASN A N 1
ATOM 539 C CA . ASN A 1 74 ? -7.941 -7.439 -20.074 1.00 92.94 74 ASN A CA 1
ATOM 540 C C . ASN A 1 74 ? -7.678 -7.645 -18.572 1.00 92.94 74 ASN A C 1
ATOM 542 O O . ASN A 1 74 ? -8.433 -8.344 -17.899 1.00 92.94 74 ASN A O 1
ATOM 546 N N . LEU A 1 75 ? -6.588 -7.057 -18.058 1.00 92.00 75 LEU A N 1
ATOM 547 C CA . LEU A 1 75 ? -6.163 -7.257 -16.677 1.00 92.00 75 LEU A CA 1
ATOM 548 C C . LEU A 1 75 ? -7.274 -6.819 -15.719 1.00 92.00 75 LEU A C 1
ATOM 550 O O . LEU A 1 75 ? -7.694 -5.658 -15.708 1.00 92.00 75 LEU A O 1
ATOM 554 N N . THR A 1 76 ? -7.740 -7.752 -14.899 1.00 89.81 76 THR A N 1
ATOM 555 C CA . THR A 1 76 ? -8.819 -7.492 -13.949 1.00 89.81 76 THR A CA 1
ATOM 556 C C . THR A 1 76 ? -8.302 -6.778 -12.700 1.00 89.81 76 THR A C 1
ATOM 558 O O . THR A 1 76 ? -7.116 -6.817 -12.360 1.00 89.81 76 THR A O 1
ATOM 561 N N . LYS A 1 77 ? -9.212 -6.130 -11.962 1.00 86.25 77 LYS A N 1
ATOM 562 C CA . LYS A 1 77 ? -8.871 -5.503 -10.673 1.00 86.25 77 LYS A CA 1
ATOM 563 C C . LYS A 1 77 ? -8.348 -6.522 -9.656 1.00 86.25 77 LYS A C 1
ATOM 565 O O . LYS A 1 77 ? -7.449 -6.185 -8.889 1.00 86.25 77 LYS A O 1
ATOM 570 N N . ASP A 1 78 ? -8.871 -7.744 -9.676 1.00 85.00 78 ASP A N 1
ATOM 571 C CA . ASP A 1 78 ? -8.474 -8.805 -8.748 1.00 85.00 78 ASP A CA 1
ATOM 572 C C . ASP A 1 78 ? -7.055 -9.305 -9.052 1.00 85.00 78 ASP A C 1
ATOM 574 O O . ASP A 1 78 ? -6.229 -9.416 -8.147 1.00 85.00 78 ASP A O 1
ATOM 578 N N . GLU A 1 79 ? -6.715 -9.506 -10.329 1.00 86.00 79 GLU A N 1
ATOM 579 C CA . GLU A 1 79 ? -5.345 -9.835 -10.748 1.00 86.00 79 GLU A CA 1
ATOM 580 C C . GLU A 1 79 ? -4.368 -8.691 -10.449 1.00 86.00 79 GLU A C 1
ATOM 582 O O . GLU A 1 79 ? -3.231 -8.920 -10.027 1.00 86.00 79 GLU A O 1
ATOM 587 N N . TYR A 1 80 ? -4.804 -7.440 -10.618 1.00 85.06 80 TYR A N 1
ATOM 588 C CA . TYR A 1 80 ? -4.007 -6.276 -10.240 1.00 85.06 80 TYR A CA 1
ATOM 589 C C . TYR A 1 80 ? -3.731 -6.248 -8.728 1.00 85.06 80 TYR A C 1
ATOM 591 O O . TYR A 1 80 ? -2.600 -5.994 -8.310 1.00 85.06 80 TYR A O 1
ATOM 599 N N . ALA A 1 81 ? -4.729 -6.574 -7.902 1.00 84.25 81 ALA A N 1
ATOM 600 C CA . ALA A 1 81 ? -4.582 -6.675 -6.453 1.00 84.25 81 ALA A CA 1
ATOM 601 C C . ALA A 1 81 ? -3.640 -7.812 -6.032 1.00 84.25 81 ALA A C 1
ATOM 603 O O . ALA A 1 81 ? -2.776 -7.610 -5.176 1.00 84.25 81 ALA A O 1
ATOM 604 N N . ALA A 1 82 ? -3.771 -8.982 -6.665 1.00 83.88 82 ALA A N 1
ATOM 605 C CA . ALA A 1 82 ? -2.953 -10.162 -6.397 1.00 83.88 82 ALA A CA 1
ATOM 606 C C . ALA A 1 82 ? -1.460 -9.936 -6.691 1.00 83.88 82 ALA A C 1
ATOM 608 O O . ALA A 1 82 ? -0.611 -10.505 -6.010 1.00 83.88 82 ALA A O 1
ATOM 609 N N . ASN A 1 83 ? -1.131 -9.057 -7.645 1.00 82.00 83 ASN A N 1
ATOM 610 C CA . ASN A 1 83 ? 0.248 -8.649 -7.936 1.00 82.00 83 ASN A CA 1
ATOM 611 C C . ASN A 1 83 ? 0.813 -7.605 -6.949 1.00 82.00 83 ASN A C 1
ATOM 613 O O . ASN A 1 83 ? 2.005 -7.305 -6.988 1.00 82.00 83 ASN A O 1
ATOM 617 N N . HIS A 1 84 ? -0.009 -7.068 -6.039 1.00 86.38 84 HIS A N 1
ATOM 618 C CA . HIS A 1 84 ? 0.388 -6.053 -5.054 1.00 86.38 84 HIS A CA 1
ATOM 619 C C . HIS A 1 84 ? -0.050 -6.398 -3.615 1.00 86.38 84 HIS A C 1
ATOM 621 O O . HIS A 1 84 ? -0.540 -5.512 -2.903 1.00 86.38 84 HIS A O 1
ATOM 627 N N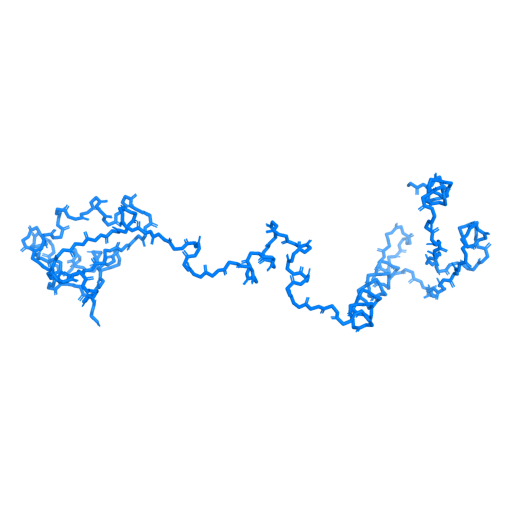 . PRO A 1 85 ? 0.140 -7.641 -3.129 1.00 76.12 85 PRO A N 1
ATOM 628 C CA . PRO A 1 85 ? -0.543 -8.147 -1.934 1.00 76.12 85 PRO A CA 1
ATOM 629 C C . PRO A 1 85 ? -0.158 -7.399 -0.647 1.00 76.12 85 PRO A C 1
ATOM 631 O O . PRO A 1 85 ? -0.984 -7.212 0.242 1.00 76.12 85 PRO A O 1
ATOM 634 N N . ALA A 1 86 ? 1.085 -6.916 -0.551 1.00 76.25 86 ALA A N 1
ATOM 635 C CA . ALA A 1 86 ? 1.577 -6.177 0.614 1.00 76.25 86 ALA A CA 1
ATOM 636 C C . ALA A 1 86 ? 1.303 -4.660 0.549 1.00 76.25 86 ALA A C 1
ATOM 638 O O . ALA A 1 86 ? 1.421 -3.963 1.562 1.00 76.25 86 ALA A O 1
ATOM 639 N N . GLY A 1 87 ? 0.946 -4.138 -0.629 1.00 79.06 87 GLY A N 1
ATOM 640 C CA . GLY A 1 87 ? 0.773 -2.709 -0.879 1.00 79.06 87 GLY A CA 1
ATOM 641 C C . GLY A 1 87 ? -0.622 -2.192 -0.526 1.00 79.06 87 GLY A C 1
ATOM 642 O O . GLY A 1 87 ? -1.569 -2.955 -0.347 1.00 79.06 87 GLY A O 1
ATOM 643 N N . LYS A 1 88 ? -0.774 -0.861 -0.482 1.00 79.25 88 LYS A N 1
ATOM 644 C CA . LYS A 1 88 ? -2.070 -0.194 -0.241 1.00 79.25 88 LYS A CA 1
ATOM 645 C C . LYS A 1 88 ? -3.154 -0.649 -1.231 1.00 79.25 88 LYS A C 1
ATOM 647 O O . LYS A 1 88 ? -4.305 -0.803 -0.842 1.00 79.25 88 LYS A O 1
ATOM 652 N N . ILE A 1 89 ? -2.762 -0.892 -2.484 1.00 77.88 89 ILE A N 1
ATOM 653 C CA . ILE A 1 89 ? -3.637 -1.358 -3.568 1.00 77.88 89 ILE A CA 1
ATOM 654 C C . ILE A 1 89 ? -4.184 -2.753 -3.262 1.00 77.88 89 ILE A C 1
ATOM 656 O O . ILE A 1 89 ? -5.398 -2.910 -3.162 1.00 77.88 89 ILE A O 1
ATOM 660 N N . GLY A 1 90 ? -3.307 -3.746 -3.064 1.00 76.19 90 GLY A N 1
ATOM 661 C CA . GLY A 1 90 ? -3.739 -5.109 -2.758 1.00 76.19 90 GLY A CA 1
ATOM 662 C C . GLY A 1 90 ? -4.554 -5.151 -1.475 1.00 76.19 90 GLY A C 1
ATOM 663 O O . GLY A 1 90 ? -5.634 -5.728 -1.462 1.00 76.19 90 GLY A O 1
ATOM 664 N N . LYS A 1 91 ? -4.127 -4.426 -0.431 1.00 78.81 91 LYS A N 1
ATOM 665 C CA . LYS A 1 91 ? -4.890 -4.357 0.819 1.00 78.81 91 LYS A CA 1
ATOM 666 C C . LYS A 1 91 ? -6.308 -3.810 0.627 1.00 78.81 91 LYS A C 1
ATOM 668 O O . LYS A 1 91 ? -7.246 -4.383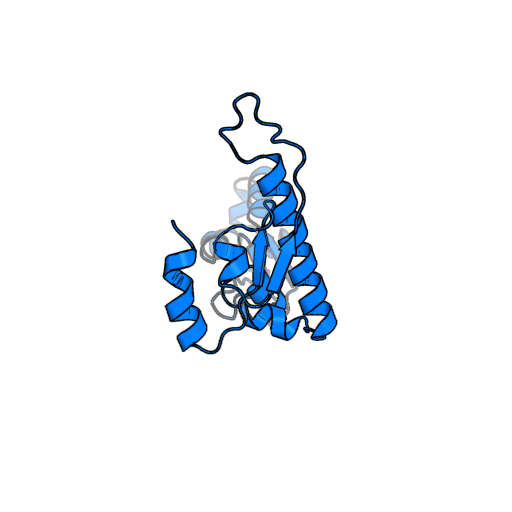 1.163 1.00 78.81 91 LYS A O 1
ATOM 673 N N . SER A 1 92 ? -6.471 -2.733 -0.143 1.00 73.88 92 SER A N 1
ATOM 674 C CA . SER A 1 92 ? -7.784 -2.121 -0.383 1.00 73.88 92 SER A CA 1
ATOM 675 C C . SER A 1 92 ? -8.722 -2.986 -1.225 1.00 73.88 92 SER A C 1
ATOM 677 O O . SER A 1 92 ? -9.933 -2.801 -1.140 1.00 73.88 92 SER A O 1
ATOM 679 N N . LEU A 1 93 ? -8.182 -3.850 -2.086 1.00 77.06 93 LEU A N 1
ATOM 680 C CA . LEU A 1 93 ? -8.972 -4.661 -3.016 1.00 77.06 93 LEU A CA 1
ATOM 681 C C . LEU A 1 93 ? -9.243 -6.072 -2.473 1.00 77.06 93 LEU A C 1
ATOM 683 O O . LEU A 1 93 ? -10.270 -6.657 -2.796 1.00 77.06 93 LEU A O 1
ATOM 687 N N . ILE A 1 94 ? -8.350 -6.601 -1.631 1.00 78.88 94 ILE A N 1
ATOM 688 C CA . ILE A 1 94 ? -8.436 -7.962 -1.083 1.00 78.88 94 ILE A CA 1
ATOM 689 C C . ILE A 1 94 ? -9.184 -7.983 0.254 1.00 78.88 94 ILE A C 1
ATOM 691 O O . ILE A 1 94 ? -10.027 -8.855 0.466 1.00 78.88 94 ILE A O 1
ATOM 695 N N . PHE A 1 95 ? -8.889 -7.051 1.168 1.00 78.44 95 PHE A N 1
ATOM 696 C CA . PHE A 1 95 ? -9.468 -7.090 2.512 1.00 78.44 95 PHE A CA 1
ATOM 697 C C . PHE A 1 95 ? -10.860 -6.465 2.549 1.00 78.44 95 PHE A C 1
ATOM 699 O O . PHE A 1 95 ? -11.083 -5.339 2.104 1.00 78.44 95 PHE A O 1
ATOM 706 N N . LYS A 1 96 ? -11.797 -7.181 3.167 1.00 82.25 96 LYS A N 1
ATOM 707 C CA . LYS A 1 96 ? -13.100 -6.654 3.575 1.00 82.25 96 LYS A CA 1
ATOM 708 C C . LYS A 1 96 ? -13.000 -6.111 5.000 1.00 82.25 96 LYS A C 1
ATOM 710 O O . LYS A 1 96 ? -12.129 -6.509 5.768 1.00 82.25 96 LYS A O 1
ATOM 715 N N . VAL A 1 97 ? -13.954 -5.268 5.404 1.00 87.25 97 VAL A N 1
ATOM 716 C CA . VAL A 1 97 ? -14.030 -4.725 6.781 1.00 87.25 97 VAL A CA 1
ATOM 717 C C . VAL A 1 97 ? -13.935 -5.840 7.829 1.00 87.25 97 VAL A C 1
ATOM 719 O O . VAL A 1 97 ? -13.163 -5.736 8.775 1.00 87.25 97 VAL A O 1
ATOM 722 N N . ARG A 1 98 ? -14.644 -6.954 7.610 1.00 89.19 98 ARG A N 1
ATOM 723 C CA . ARG A 1 98 ? -14.644 -8.127 8.501 1.00 89.19 98 ARG A CA 1
ATOM 724 C C . ARG A 1 98 ? -13.273 -8.784 8.707 1.00 89.19 98 ARG A C 1
ATOM 726 O O . ARG A 1 98 ? -13.116 -9.543 9.662 1.00 89.19 98 ARG A O 1
ATOM 733 N N . ASP A 1 99 ? -12.330 -8.559 7.795 1.00 86.38 99 ASP A N 1
ATOM 734 C CA . ASP A 1 99 ? -11.001 -9.171 7.828 1.00 86.38 99 ASP A CA 1
ATOM 735 C C . ASP A 1 99 ? -10.015 -8.326 8.655 1.00 86.38 99 ASP A C 1
ATOM 737 O O . ASP A 1 99 ? -8.965 -8.825 9.043 1.00 86.38 99 ASP A O 1
ATOM 741 N N . VAL A 1 100 ? -10.359 -7.062 8.947 1.00 86.81 100 VAL A N 1
ATOM 742 C CA . VAL A 1 100 ? -9.492 -6.105 9.664 1.00 86.81 100 VAL A CA 1
ATOM 743 C C . VAL A 1 100 ? -10.146 -5.458 10.889 1.00 86.81 100 VAL A C 1
ATOM 745 O O . VAL A 1 100 ? -9.454 -4.826 11.683 1.00 86.81 100 VAL A O 1
ATOM 748 N N . MET A 1 101 ? -11.468 -5.572 11.050 1.00 91.00 101 MET A N 1
ATOM 749 C CA . MET A 1 101 ? -12.170 -5.063 12.230 1.00 91.00 101 MET A CA 1
ATOM 750 C C . MET A 1 101 ? -11.798 -5.861 13.484 1.00 91.00 101 MET A C 1
ATOM 752 O O . MET A 1 101 ? -11.661 -7.084 13.423 1.00 91.00 101 MET A O 1
ATOM 756 N N . LYS A 1 102 ? -11.722 -5.165 14.622 1.00 91.88 102 LYS A N 1
ATOM 757 C CA . LYS A 1 102 ? -11.649 -5.774 15.957 1.00 91.88 102 LYS A CA 1
ATOM 758 C C . LYS A 1 102 ? -12.883 -6.637 16.212 1.00 91.88 102 LYS A C 1
ATOM 760 O O . LYS A 1 102 ? -13.981 -6.294 15.761 1.00 91.88 102 LYS A O 1
ATOM 765 N N . LYS A 1 103 ? -12.705 -7.747 16.925 1.00 91.56 103 LYS A N 1
ATOM 766 C CA . LYS A 1 103 ? -13.783 -8.695 17.243 1.00 91.56 103 LYS A CA 1
ATOM 767 C C . LYS A 1 103 ? -13.777 -9.051 18.719 1.00 91.56 103 LYS A C 1
ATOM 769 O O . LYS A 1 103 ? -12.750 -8.950 19.379 1.00 91.56 103 LYS A O 1
ATOM 774 N N . ASP A 1 104 ? -14.936 -9.483 19.201 1.00 90.19 104 ASP A N 1
ATOM 775 C CA . ASP A 1 104 ? -15.103 -10.099 20.515 1.00 90.19 104 ASP A CA 1
ATOM 776 C C . ASP A 1 104 ? -14.435 -9.295 21.642 1.00 90.19 104 ASP A C 1
ATOM 778 O O . ASP A 1 104 ? -14.835 -8.163 21.902 1.00 90.19 104 ASP A O 1
ATOM 782 N N . GLU A 1 105 ? -13.416 -9.856 22.290 1.00 89.62 105 GLU A N 1
ATOM 783 C CA . GLU A 1 105 ? -12.707 -9.261 23.430 1.00 89.62 105 GLU A CA 1
ATOM 784 C C . GLU A 1 105 ? -11.857 -8.034 23.064 1.00 89.62 105 GLU A C 1
ATOM 786 O O . GLU A 1 105 ? -11.376 -7.316 23.943 1.00 89.62 105 GLU A O 1
ATOM 791 N N . GLU A 1 106 ? -11.643 -7.769 21.775 1.00 91.06 106 GLU A N 1
ATOM 792 C CA . GLU A 1 106 ? -10.969 -6.557 21.310 1.00 91.06 106 GLU A CA 1
ATOM 793 C C . GLU A 1 106 ? -11.906 -5.350 21.215 1.00 91.06 106 GLU A C 1
ATOM 795 O O . GLU A 1 106 ? -11.428 -4.228 21.016 1.00 91.06 106 GLU A O 1
ATOM 800 N N . LEU A 1 107 ? -13.222 -5.570 21.311 1.00 93.75 107 LEU A N 1
ATOM 801 C CA . LEU A 1 107 ? -14.219 -4.510 21.266 1.00 93.75 107 LEU A CA 1
ATOM 802 C C . LEU A 1 107 ? -14.380 -3.877 22.658 1.00 93.75 107 LEU A C 1
ATOM 804 O O . LEU A 1 107 ? -14.699 -4.593 23.606 1.00 93.75 107 LEU A O 1
ATOM 808 N N . PRO A 1 108 ? -14.233 -2.546 22.784 1.00 94.62 108 PRO A N 1
ATOM 809 C CA . PRO A 1 108 ? -14.449 -1.843 24.044 1.00 94.62 108 PRO A CA 1
ATOM 810 C C . PRO A 1 108 ? -15.950 -1.695 24.297 1.00 94.62 108 PRO A C 1
ATOM 812 O O . PRO A 1 108 ? -16.588 -0.788 23.768 1.00 94.62 108 PRO A O 1
ATOM 815 N N . ILE A 1 109 ? -16.543 -2.626 25.038 1.00 94.62 109 ILE A N 1
ATOM 816 C CA . ILE A 1 109 ? -17.997 -2.725 25.214 1.00 94.62 109 ILE A CA 1
ATOM 817 C C . ILE A 1 109 ? -18.385 -2.371 26.653 1.00 94.62 109 ILE A C 1
ATOM 819 O O . ILE A 1 109 ? -17.752 -2.836 27.594 1.00 94.62 109 ILE A O 1
ATOM 823 N N . CYS A 1 110 ? -19.476 -1.621 26.826 1.00 95.31 110 CYS A N 1
ATOM 824 C CA . CYS A 1 110 ? -20.083 -1.345 28.133 1.00 95.31 110 CYS A CA 1
ATOM 825 C C . CYS A 1 110 ? -21.621 -1.343 28.059 1.00 95.31 110 CYS A C 1
ATOM 827 O O . CYS A 1 110 ? -22.209 -1.345 26.972 1.00 95.31 110 CYS A O 1
ATOM 829 N N . LYS A 1 111 ? -22.283 -1.335 29.217 1.00 96.38 111 LYS A N 1
ATOM 830 C CA . LYS A 1 111 ? -23.741 -1.197 29.348 1.00 96.38 111 LYS A CA 1
ATOM 831 C C . LYS A 1 111 ? -24.120 0.238 29.702 1.00 96.38 111 LYS A C 1
ATOM 833 O O . LYS A 1 111 ? -23.359 0.964 30.333 1.00 96.38 111 LYS A O 1
ATOM 838 N N . GLU A 1 112 ? -25.353 0.636 29.388 1.00 95.44 112 GLU A N 1
ATOM 839 C CA . GLU A 1 112 ? -25.869 1.971 29.746 1.00 95.44 112 GLU A CA 1
ATOM 840 C C . GLU A 1 112 ? -25.839 2.270 31.249 1.00 95.44 112 GLU A C 1
ATOM 842 O O . GLU A 1 112 ? -25.751 3.436 31.642 1.00 95.44 112 GLU A O 1
ATOM 847 N N . SER A 1 113 ? -25.938 1.225 32.073 1.00 95.25 113 SER A N 1
ATOM 848 C CA . SER A 1 113 ? -25.912 1.297 33.532 1.00 95.25 113 SER A CA 1
ATOM 849 C C . SER A 1 113 ? -24.518 1.513 34.113 1.00 95.25 113 SER A C 1
ATOM 851 O O . SER A 1 113 ? -24.418 1.882 35.282 1.00 95.25 113 SER A O 1
ATOM 853 N N . ASP A 1 114 ? -23.462 1.266 33.338 1.00 95.81 114 ASP A N 1
ATOM 854 C CA . ASP A 1 114 ? -22.094 1.305 33.844 1.00 95.81 114 ASP A CA 1
ATOM 855 C C . ASP A 1 114 ? -21.687 2.748 34.143 1.00 95.81 114 ASP A C 1
ATOM 857 O O . ASP A 1 114 ? -22.049 3.680 33.415 1.00 95.81 114 ASP A O 1
ATOM 861 N N . LEU A 1 115 ? -20.939 2.949 35.228 1.00 95.56 115 LEU A N 1
ATOM 862 C CA . LEU A 1 115 ? -20.409 4.262 35.571 1.00 95.56 115 LEU A CA 1
ATOM 863 C C . LEU A 1 115 ? -19.284 4.638 34.609 1.00 95.56 115 LEU A C 1
ATOM 865 O O . LEU A 1 115 ? -18.431 3.818 34.278 1.00 95.56 115 LEU A O 1
ATOM 869 N N . ILE A 1 116 ? -19.243 5.912 34.212 1.00 93.94 116 ILE A N 1
ATOM 870 C CA . ILE A 1 116 ? -18.206 6.432 33.306 1.00 93.94 116 ILE A CA 1
ATOM 871 C C . ILE A 1 116 ? -16.801 6.160 33.865 1.00 93.94 116 ILE A C 1
ATOM 873 O O . ILE A 1 116 ? -15.889 5.812 33.119 1.00 93.94 116 ILE A O 1
ATOM 877 N N . MET A 1 117 ? -16.633 6.290 35.182 1.00 91.44 117 MET A N 1
ATOM 878 C CA . MET A 1 117 ? -15.346 6.112 35.857 1.00 91.44 117 MET A CA 1
ATOM 879 C C . MET A 1 117 ? -14.812 4.687 35.790 1.00 91.44 117 MET A C 1
ATOM 881 O O . MET A 1 117 ? -13.612 4.500 35.598 1.00 91.44 117 MET A O 1
ATOM 885 N N . ASP A 1 118 ? -15.700 3.701 35.891 1.00 93.31 118 ASP A N 1
ATOM 886 C CA . ASP A 1 118 ? -15.325 2.286 35.855 1.00 93.31 118 ASP A CA 1
ATOM 887 C C . ASP A 1 118 ? -14.884 1.868 34.444 1.00 93.31 118 ASP A C 1
ATOM 889 O O . ASP A 1 118 ? -14.139 0.907 34.275 1.00 93.31 118 ASP A O 1
ATOM 893 N N . GLN A 1 119 ? -15.297 2.629 33.426 1.00 93.06 119 GLN A N 1
ATOM 894 C CA . GLN A 1 119 ? -15.043 2.342 32.017 1.00 93.06 119 GLN A CA 1
ATOM 895 C C . GLN A 1 119 ? -13.870 3.139 31.418 1.00 93.06 119 GLN A C 1
ATOM 897 O O . GLN A 1 119 ? -13.581 3.000 30.231 1.00 93.06 119 GLN A O 1
ATOM 902 N N . LEU A 1 120 ? -13.148 3.952 32.204 1.00 89.31 120 LEU A N 1
ATOM 903 C CA . LEU A 1 120 ? -12.020 4.758 31.698 1.00 89.31 120 LEU A CA 1
ATOM 904 C C . LEU A 1 120 ? -10.876 3.909 31.127 1.00 89.31 120 LEU A C 1
ATOM 906 O O . LEU A 1 120 ? -10.249 4.276 30.129 1.00 89.31 120 LEU A O 1
ATOM 910 N N . VAL A 1 121 ? -10.600 2.769 31.763 1.00 89.50 121 VAL A N 1
ATOM 911 C CA . VAL A 1 121 ? -9.581 1.832 31.279 1.00 89.50 121 VAL A CA 1
ATOM 912 C C . VAL A 1 121 ? -10.059 1.159 29.996 1.00 89.50 121 VAL A C 1
ATOM 914 O O . VAL A 1 121 ? -9.297 1.069 29.037 1.00 89.50 121 VAL A O 1
ATOM 917 N N . GLU A 1 122 ? -11.323 0.742 29.927 1.00 91.50 122 GLU A N 1
ATOM 918 C CA . GLU A 1 122 ? -11.879 0.097 28.732 1.00 91.50 122 GLU A CA 1
ATOM 919 C C . GLU A 1 122 ? -11.901 1.057 27.527 1.00 91.50 122 GLU A C 1
ATOM 921 O O . GLU A 1 122 ? -11.502 0.682 26.425 1.00 91.50 122 GLU A O 1
ATOM 926 N N . LEU A 1 123 ? -12.234 2.333 27.761 1.00 89.62 123 LEU A N 1
ATOM 927 C CA . LEU A 1 123 ? -12.255 3.403 26.756 1.00 89.62 123 LEU A CA 1
ATOM 928 C C . LEU A 1 123 ? -10.901 3.581 26.041 1.00 89.62 123 LEU A C 1
ATOM 930 O O . LEU A 1 123 ? -10.854 3.894 24.848 1.00 89.62 123 LEU A O 1
ATOM 934 N N . THR A 1 124 ? -9.796 3.364 26.759 1.00 85.25 124 THR A N 1
ATOM 935 C CA . THR A 1 124 ? -8.434 3.649 26.279 1.00 85.25 124 THR A CA 1
ATOM 936 C C . THR A 1 124 ? -7.632 2.393 25.925 1.00 85.25 124 THR A C 1
ATOM 938 O O . THR A 1 124 ? -6.855 2.406 24.968 1.00 85.25 124 THR A O 1
ATOM 941 N N . SER A 1 125 ? -7.839 1.282 26.635 1.00 85.00 125 SER A N 1
ATOM 942 C CA . SER A 1 125 ? -6.998 0.075 26.553 1.00 85.00 125 SER A CA 1
ATOM 943 C C . SER A 1 125 ? -7.063 -0.646 25.207 1.00 85.00 125 SER A C 1
ATOM 945 O O . SER A 1 125 ? -6.085 -1.267 24.788 1.00 85.00 125 SER A O 1
ATOM 947 N N . LYS A 1 126 ? -8.187 -0.543 24.489 1.00 87.31 126 LYS A N 1
ATOM 948 C CA . LYS A 1 126 ? -8.377 -1.194 23.183 1.00 87.31 126 LYS A CA 1
ATOM 949 C C . LYS A 1 126 ? -7.935 -0.327 22.002 1.00 87.31 126 LYS A C 1
ATOM 951 O O . LYS A 1 126 ? -8.099 -0.753 20.858 1.00 87.31 126 LYS A O 1
ATOM 956 N N . GLY A 1 127 ? -7.399 0.874 22.246 1.00 86.00 127 GLY A N 1
ATOM 957 C CA . GLY A 1 127 ? -6.894 1.779 21.204 1.00 86.00 127 GLY A CA 1
ATOM 958 C C . GLY A 1 127 ? -7.962 2.294 20.231 1.00 86.00 127 GLY A C 1
ATOM 959 O O . GLY A 1 127 ? -7.628 2.690 19.119 1.00 86.00 127 GLY A O 1
ATOM 960 N N . CYS A 1 128 ? -9.240 2.244 20.620 1.00 88.50 128 CYS A N 1
ATOM 961 C CA . CYS A 1 128 ? -10.364 2.689 19.789 1.00 88.50 128 CYS A CA 1
ATOM 962 C C . CYS A 1 128 ? -10.803 4.130 20.097 1.00 88.50 128 CYS A C 1
ATOM 964 O O . CYS A 1 128 ? -11.450 4.751 19.258 1.00 88.50 128 CYS A O 1
ATOM 966 N N . GLY A 1 129 ? -10.473 4.657 21.284 1.00 90.50 129 GLY A N 1
ATOM 967 C CA . GLY A 1 129 ? -10.896 5.993 21.733 1.00 90.50 129 GLY A CA 1
ATOM 968 C C . GLY A 1 129 ? -12.411 6.125 21.942 1.00 90.50 129 GLY A C 1
ATOM 969 O O . GLY A 1 129 ? -12.953 7.236 21.955 1.00 90.50 129 GLY A O 1
ATOM 970 N N . CYS A 1 130 ? -13.113 4.993 22.044 1.00 94.31 130 CYS A N 1
ATOM 971 C CA . CYS A 1 130 ? -14.550 4.921 22.252 1.00 94.31 130 CYS A CA 1
ATOM 972 C C . CYS A 1 130 ? -14.961 3.645 22.992 1.00 94.31 130 CYS A C 1
ATOM 974 O O . CYS A 1 130 ? -14.243 2.649 22.978 1.00 94.31 130 CYS A O 1
ATOM 976 N N . LEU A 1 131 ? -16.138 3.702 23.607 1.00 95.94 131 LEU A N 1
ATOM 977 C CA . LEU A 1 131 ? -16.915 2.586 24.119 1.00 95.94 131 LEU A CA 1
ATOM 978 C C . LEU A 1 131 ? -18.118 2.365 23.203 1.00 95.94 131 LEU A C 1
ATOM 980 O O . LEU A 1 131 ? -18.791 3.317 22.794 1.00 95.94 131 LEU A O 1
ATOM 984 N N . LEU A 1 132 ? -18.409 1.102 22.931 1.00 96.25 132 LEU A N 1
ATOM 985 C CA . LEU A 1 132 ? -19.624 0.626 22.293 1.00 96.25 132 LEU A CA 1
ATOM 986 C C . LEU A 1 132 ? -20.634 0.297 23.391 1.00 96.25 132 LEU A C 1
ATOM 988 O O . LEU A 1 132 ? -20.422 -0.615 24.192 1.00 96.25 132 LEU A O 1
ATOM 992 N N . VAL A 1 133 ? -21.724 1.054 23.445 1.00 96.44 133 VAL A N 1
ATOM 993 C CA . VAL A 1 133 ? -22.782 0.850 24.435 1.00 96.44 133 VAL A CA 1
ATOM 994 C C . VAL A 1 133 ? -23.761 -0.169 23.877 1.00 96.44 133 VAL A C 1
ATOM 996 O O . VAL A 1 133 ? -24.309 0.039 22.791 1.00 96.44 133 VAL A O 1
ATOM 999 N N . ILE A 1 134 ? -23.966 -1.271 24.597 1.00 96.62 134 ILE A N 1
ATOM 1000 C CA . ILE A 1 134 ? -24.843 -2.365 24.166 1.00 96.62 134 ILE A CA 1
ATOM 1001 C C . ILE A 1 134 ? -26.020 -2.593 25.117 1.00 96.62 134 ILE A C 1
ATOM 1003 O O . ILE A 1 134 ? -25.934 -2.313 26.316 1.00 96.62 134 ILE A O 1
ATOM 1007 N N . ASP A 1 135 ? -27.108 -3.142 24.577 1.00 95.12 135 ASP A N 1
ATOM 1008 C CA . ASP A 1 135 ? -28.232 -3.654 25.363 1.00 95.12 135 ASP A CA 1
ATOM 1009 C C . ASP A 1 135 ? -27.983 -5.087 25.891 1.00 95.12 135 ASP A C 1
ATOM 1011 O O . ASP A 1 135 ? -26.913 -5.680 25.711 1.00 95.12 135 ASP A O 1
ATOM 1015 N N . GLY A 1 136 ? -28.991 -5.657 26.563 1.00 92.81 136 GLY A N 1
ATOM 1016 C CA . GLY A 1 136 ? -28.945 -7.030 27.083 1.00 92.81 136 GLY A CA 1
ATOM 1017 C C . GLY A 1 136 ? -28.833 -8.118 26.006 1.00 92.81 136 GLY A C 1
ATOM 1018 O O . GLY A 1 136 ? -28.313 -9.193 26.299 1.00 92.81 136 GLY A O 1
ATOM 1019 N N . ASP A 1 137 ? -29.233 -7.821 24.768 1.00 94.50 137 ASP A N 1
ATOM 1020 C CA . ASP A 1 137 ? -29.172 -8.718 23.608 1.00 94.50 137 ASP A CA 1
ATOM 1021 C C . ASP A 1 137 ? -27.889 -8.508 22.774 1.00 94.50 137 ASP A C 1
ATOM 1023 O O . ASP A 1 137 ? -27.770 -9.027 21.661 1.00 94.50 137 ASP A O 1
ATOM 1027 N N . ARG A 1 138 ? -26.913 -7.743 23.290 1.00 93.06 138 ARG A N 1
ATOM 1028 C CA . ARG A 1 138 ? -25.682 -7.321 22.592 1.00 93.06 138 ARG A CA 1
ATOM 1029 C C . ARG A 1 138 ? -25.922 -6.501 21.319 1.00 93.06 138 ARG A C 1
ATOM 1031 O O . ARG A 1 138 ? -25.062 -6.473 20.435 1.00 93.06 138 ARG A O 1
ATOM 1038 N N . ARG A 1 139 ? -27.046 -5.794 21.209 1.00 95.25 139 ARG A N 1
ATOM 1039 C CA . ARG A 1 139 ? -27.249 -4.814 20.135 1.00 95.25 139 ARG A CA 1
ATOM 1040 C C . ARG A 1 139 ? -26.561 -3.507 20.496 1.00 95.25 139 ARG A C 1
ATOM 1042 O O . ARG A 1 139 ? -26.652 -3.052 21.632 1.00 95.25 139 ARG A O 1
ATOM 1049 N N . LEU A 1 140 ? -25.887 -2.901 19.521 1.00 95.81 140 LEU A N 1
ATOM 1050 C CA . LEU A 1 140 ? -25.312 -1.568 19.671 1.00 95.81 140 LEU A CA 1
ATOM 1051 C C . LEU A 1 140 ? -26.441 -0.541 19.790 1.00 95.81 140 LEU A C 1
ATOM 1053 O O . LEU A 1 140 ? -27.282 -0.448 18.898 1.00 95.81 140 LEU A O 1
ATOM 1057 N N . ILE A 1 141 ? -26.427 0.230 20.871 1.00 96.31 141 ILE A N 1
ATOM 1058 C CA . ILE A 1 141 ? -27.434 1.257 21.175 1.00 96.31 141 ILE A CA 1
ATOM 1059 C C . ILE A 1 141 ? -26.831 2.652 21.338 1.00 96.31 141 ILE A C 1
ATOM 1061 O O . ILE A 1 141 ? -27.571 3.627 21.438 1.00 96.31 141 ILE A O 1
ATOM 1065 N N . GLY A 1 142 ? -25.501 2.763 21.346 1.00 96.06 142 GLY A N 1
ATOM 1066 C CA . GLY A 1 142 ? -24.821 4.048 21.351 1.00 96.06 142 GLY A CA 1
ATOM 1067 C C . GLY A 1 142 ? -23.304 3.938 21.420 1.00 96.06 142 GLY A C 1
ATOM 1068 O O . GLY A 1 142 ? -22.729 2.849 21.450 1.00 96.06 142 GLY A O 1
ATOM 1069 N N . THR A 1 143 ? -22.645 5.092 21.455 1.00 96.50 143 THR A N 1
ATOM 1070 C CA . THR A 1 143 ? -21.190 5.209 21.588 1.00 96.50 143 THR A CA 1
ATOM 1071 C C . THR A 1 143 ? -20.811 6.296 22.586 1.00 96.5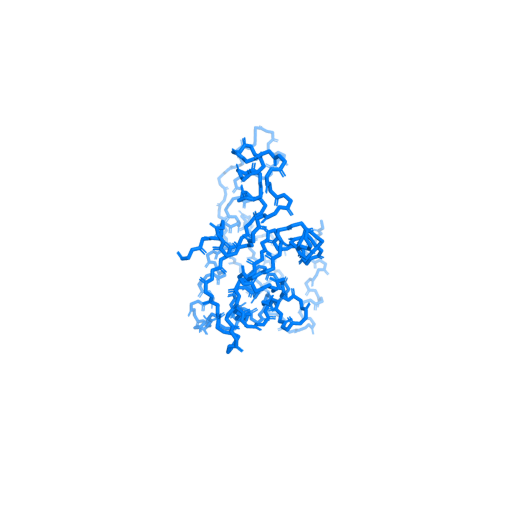0 143 THR A C 1
ATOM 1073 O O . THR A 1 143 ? -21.503 7.305 22.714 1.00 96.50 143 THR A O 1
ATOM 1076 N N . PHE A 1 144 ? -19.701 6.112 23.293 1.00 95.94 144 PHE A N 1
ATOM 1077 C CA . PHE A 1 144 ? -19.144 7.124 24.190 1.00 95.94 144 PHE A CA 1
ATOM 1078 C C . PHE A 1 144 ? -17.648 7.270 23.931 1.00 95.94 144 PHE A C 1
ATOM 1080 O O . PHE A 1 144 ? -16.912 6.295 24.005 1.00 95.94 144 PHE A O 1
ATOM 1087 N N . THR A 1 145 ? -17.192 8.467 23.580 1.00 95.00 145 THR A N 1
ATOM 1088 C CA . THR A 1 145 ? -15.824 8.715 23.097 1.00 95.00 145 THR A CA 1
ATOM 1089 C C . THR A 1 145 ? -14.979 9.500 24.098 1.00 95.00 145 THR A C 1
ATOM 1091 O O . THR A 1 145 ? -15.510 10.167 24.987 1.00 95.00 145 THR A O 1
ATOM 1094 N N . ASP A 1 146 ? -13.660 9.549 23.892 1.00 92.38 146 ASP A N 1
ATOM 1095 C CA . ASP A 1 146 ? -12.769 10.464 24.632 1.00 92.38 146 ASP A CA 1
ATOM 1096 C C . ASP A 1 146 ? -13.217 11.935 24.529 1.00 92.38 146 ASP A C 1
ATOM 1098 O O . ASP A 1 146 ? -13.029 12.749 25.440 1.00 92.38 146 ASP A O 1
ATOM 1102 N N . GLY A 1 147 ? -13.832 12.299 23.399 1.00 91.94 147 GLY A N 1
ATOM 1103 C CA . GLY A 1 147 ? -14.433 13.613 23.203 1.00 91.94 147 GLY A CA 1
ATOM 1104 C C . GLY A 1 147 ? -15.627 13.852 24.126 1.00 91.94 147 GLY A C 1
ATOM 1105 O O . GLY A 1 147 ? -15.747 14.947 24.682 1.00 91.94 147 GLY A O 1
ATOM 1106 N N . ASP A 1 148 ? -16.482 12.844 24.308 1.00 93.38 148 ASP A N 1
ATOM 1107 C CA . ASP A 1 148 ? -17.634 12.899 25.216 1.00 93.38 148 ASP A CA 1
ATOM 1108 C C . ASP A 1 148 ? -17.182 12.946 26.670 1.00 93.38 148 ASP A C 1
ATOM 1110 O O . ASP A 1 148 ? -17.686 13.772 27.431 1.00 93.38 148 ASP A O 1
ATOM 1114 N N . LEU A 1 149 ? -16.164 12.162 27.036 1.00 92.62 149 LEU A N 1
ATOM 1115 C CA . LEU A 1 149 ? -15.537 12.228 28.353 1.00 92.62 149 LEU A CA 1
ATOM 1116 C C . LEU A 1 149 ? -15.035 13.643 28.653 1.00 92.62 149 LEU A C 1
ATOM 1118 O O . LEU A 1 149 ? -15.406 14.233 29.668 1.00 92.62 149 LEU A O 1
ATOM 1122 N N . ARG A 1 150 ? -14.248 14.233 27.745 1.00 92.31 150 ARG A N 1
ATOM 1123 C CA . ARG A 1 150 ? -13.714 15.594 27.917 1.00 92.31 150 ARG A CA 1
ATOM 1124 C C . ARG A 1 150 ? -14.823 16.643 28.037 1.00 92.31 150 ARG A C 1
ATOM 1126 O O . ARG A 1 150 ? -14.719 17.547 28.866 1.00 92.31 150 ARG A O 1
ATOM 1133 N N . ARG A 1 151 ? -15.878 16.546 27.219 1.00 92.81 151 ARG A N 1
ATOM 1134 C CA . ARG A 1 151 ? -17.036 17.456 27.290 1.00 92.81 151 ARG A CA 1
ATOM 1135 C C . ARG A 1 151 ? -17.798 17.300 28.605 1.00 92.81 151 ARG A C 1
ATOM 1137 O O . ARG A 1 151 ? -18.118 18.305 29.234 1.00 92.81 151 ARG A O 1
ATOM 1144 N N . THR A 1 152 ? -18.020 16.063 29.038 1.00 92.12 152 THR A N 1
ATOM 1145 C CA . THR A 1 152 ? -18.712 15.730 30.289 1.00 92.12 152 THR A CA 1
ATOM 1146 C C . THR A 1 152 ? -17.932 16.229 31.499 1.00 92.12 152 THR A C 1
ATOM 1148 O O . THR A 1 152 ? -18.508 16.879 32.362 1.00 92.12 152 THR A O 1
ATOM 1151 N N . LEU A 1 153 ? -16.612 16.026 31.535 1.00 91.94 153 LEU A N 1
ATOM 1152 C CA . LEU A 1 153 ? -15.745 16.542 32.601 1.00 91.94 153 LEU A CA 1
ATOM 1153 C C . LEU A 1 153 ? -15.857 18.063 32.733 1.00 91.94 153 LEU A C 1
ATOM 1155 O O . LEU A 1 153 ? -16.021 18.580 33.835 1.00 91.94 153 LEU A O 1
ATOM 1159 N N . LYS A 1 154 ? -15.821 18.780 31.603 1.00 92.94 154 LYS A N 1
ATOM 1160 C CA . LYS A 1 154 ? -15.941 20.243 31.590 1.00 92.94 154 LYS A CA 1
ATOM 1161 C C . LYS A 1 154 ? -17.318 20.723 32.061 1.00 92.94 154 LYS A C 1
ATOM 1163 O O . LYS A 1 154 ? -17.399 21.761 32.707 1.00 92.94 154 LYS A O 1
ATOM 1168 N N . ALA A 1 155 ? -18.384 20.004 31.710 1.00 91.81 155 ALA A N 1
ATOM 1169 C CA . ALA A 1 155 ? -19.755 20.393 32.034 1.00 91.81 155 ALA A CA 1
ATOM 1170 C C . ALA A 1 155 ? -20.183 19.993 33.455 1.00 91.81 155 ALA A C 1
ATOM 1172 O O . ALA A 1 155 ? -20.957 20.707 34.085 1.00 91.81 155 ALA A O 1
ATOM 1173 N N . SER A 1 156 ? -19.710 18.849 33.948 1.00 89.31 156 SER A N 1
ATOM 1174 C CA . SER A 1 156 ? -20.236 18.203 35.155 1.00 89.31 156 SER A CA 1
ATOM 1175 C C . SER A 1 156 ? -19.250 1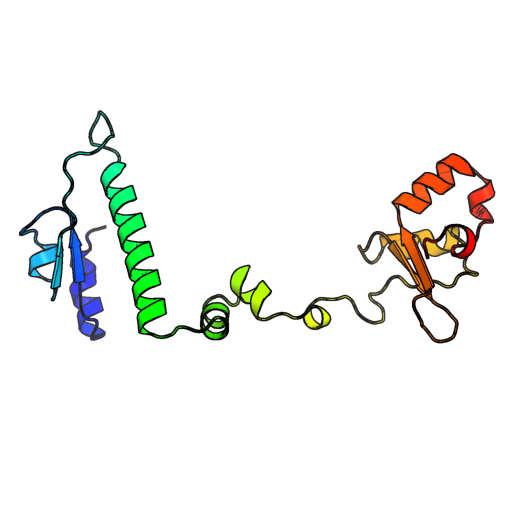8.165 36.324 1.00 89.31 156 SER A C 1
ATOM 1177 O O . SER A 1 156 ? -19.678 17.902 37.446 1.00 89.31 156 SER A O 1
ATOM 1179 N N . GLY A 1 157 ? -17.956 18.432 36.106 1.00 89.25 157 GLY A N 1
ATOM 1180 C CA . GLY A 1 157 ? -16.944 18.412 37.166 1.00 89.25 157 GLY A CA 1
ATOM 1181 C C . GLY A 1 157 ? -16.966 17.101 37.960 1.00 89.25 157 GLY A C 1
ATOM 1182 O O . GLY A 1 157 ? -17.029 16.019 37.379 1.00 89.25 157 GLY A O 1
ATOM 1183 N N . GLU A 1 158 ? -16.988 17.193 39.291 1.00 89.31 158 GLU A N 1
ATOM 1184 C CA . GLU A 1 158 ? -17.055 16.035 40.198 1.00 89.31 158 GLU A CA 1
ATOM 1185 C C . GLU A 1 158 ? -18.343 15.204 40.061 1.00 89.31 158 GLU A C 1
ATOM 1187 O O . GLU A 1 158 ? -18.383 14.041 40.457 1.00 89.31 158 GLU A O 1
ATOM 1192 N N . ALA A 1 159 ? -19.416 15.731 39.466 1.00 89.38 159 ALA A N 1
ATOM 1193 C CA . ALA A 1 159 ? -20.630 14.936 39.289 1.00 89.38 159 ALA A CA 1
ATOM 1194 C C . ALA A 1 159 ? -20.413 13.743 38.340 1.00 89.38 159 ALA A C 1
ATOM 1196 O O . ALA A 1 159 ? -21.162 12.767 38.418 1.00 89.38 159 ALA A O 1
ATOM 1197 N N . ILE A 1 160 ? -19.368 13.776 37.499 1.00 90.06 160 ILE A N 1
ATOM 1198 C CA . ILE A 1 160 ? -19.047 12.693 36.562 1.00 90.06 160 ILE A CA 1
ATOM 1199 C C . ILE A 1 160 ? -18.825 11.344 37.253 1.00 90.06 160 ILE A C 1
ATOM 1201 O O . ILE A 1 160 ? -19.184 10.317 36.683 1.00 90.06 160 ILE A O 1
ATOM 1205 N N . PHE A 1 161 ? -18.329 11.340 38.499 1.00 87.12 161 PHE A N 1
ATOM 1206 C CA . PHE A 1 161 ? -18.087 10.113 39.265 1.00 87.12 161 PHE A CA 1
ATOM 1207 C C . PHE A 1 161 ? -19.370 9.307 39.529 1.00 87.12 161 PHE A C 1
ATOM 1209 O O . PHE A 1 161 ? -19.299 8.134 39.879 1.00 87.12 161 PHE A O 1
ATOM 1216 N N . LYS A 1 162 ? -20.547 9.924 39.356 1.00 91.88 162 LYS A N 1
ATOM 1217 C CA . LYS A 1 162 ? -21.867 9.309 39.565 1.00 91.88 162 LYS A CA 1
ATOM 1218 C C . LYS A 1 162 ? -22.682 9.179 38.274 1.00 91.88 162 LYS A C 1
ATOM 1220 O O . LYS A 1 162 ? -23.841 8.766 38.325 1.00 91.88 162 LYS A O 1
ATOM 1225 N N . LEU A 1 163 ? -22.129 9.586 37.131 1.00 94.12 163 LEU A N 1
ATOM 1226 C CA . LEU A 1 163 ? -22.822 9.512 35.849 1.00 94.12 163 LEU A CA 1
ATOM 1227 C C . LEU A 1 163 ? -22.607 8.147 35.205 1.00 94.12 163 LEU A C 1
ATOM 1229 O O . LEU A 1 163 ? -21.505 7.599 35.212 1.00 94.12 163 LEU A O 1
ATOM 1233 N N . THR A 1 164 ? -23.680 7.623 34.621 1.00 95.62 164 THR A N 1
ATOM 1234 C CA . THR A 1 164 ? -23.630 6.402 33.825 1.00 95.62 164 THR A CA 1
ATOM 1235 C C . THR A 1 164 ? -23.350 6.731 32.364 1.00 95.62 164 THR A C 1
ATOM 1237 O O . THR A 1 164 ? -23.710 7.812 31.883 1.00 95.62 164 THR A O 1
ATOM 1240 N N . VAL A 1 165 ? -22.742 5.791 31.641 1.00 94.31 165 VAL A N 1
ATOM 1241 C CA . VAL A 1 165 ? -22.420 5.952 30.217 1.00 94.31 165 VAL A CA 1
ATOM 1242 C C . VAL A 1 165 ? -23.684 6.228 29.400 1.00 94.31 165 VAL A C 1
ATOM 1244 O O . VAL A 1 165 ? -23.680 7.122 28.557 1.00 94.31 165 VAL A O 1
ATOM 1247 N N . GLY A 1 166 ? -24.800 5.558 29.708 1.00 92.44 166 GLY A N 1
ATOM 1248 C CA . GLY A 1 166 ? -26.065 5.731 28.986 1.00 92.44 166 GLY A CA 1
ATOM 1249 C C . GLY A 1 166 ? -26.601 7.167 28.980 1.00 92.44 166 GLY A C 1
ATOM 1250 O O . GLY A 1 166 ? -27.220 7.583 28.005 1.00 92.44 166 GLY A O 1
ATOM 1251 N N . LYS A 1 167 ? -26.322 7.963 30.024 1.00 91.06 167 LYS A N 1
ATOM 1252 C CA . LYS A 1 167 ? -26.768 9.368 30.099 1.00 91.06 167 LYS A CA 1
ATOM 1253 C C . LYS A 1 167 ? -26.004 10.302 29.165 1.00 91.06 167 LYS A C 1
ATOM 1255 O O . LYS A 1 167 ? -26.542 11.342 28.801 1.00 91.06 167 LYS A O 1
ATOM 1260 N N . MET A 1 168 ? -24.759 9.959 28.836 1.00 92.56 168 MET A N 1
ATOM 1261 C CA . MET A 1 168 ? -23.843 10.831 28.093 1.00 92.56 168 MET A CA 1
ATOM 1262 C C . MET A 1 168 ? -23.429 10.248 26.735 1.00 92.56 168 MET A C 1
ATOM 1264 O O . MET A 1 168 ? -22.673 10.889 26.009 1.00 92.56 168 MET A O 1
ATOM 1268 N N . CYS A 1 169 ? -23.883 9.039 26.396 1.00 91.31 169 CYS A N 1
ATOM 1269 C CA . CYS A 1 169 ? -23.583 8.400 25.120 1.00 91.31 169 CYS A CA 1
ATOM 1270 C C . CYS A 1 169 ? -24.356 9.031 23.952 1.00 91.31 169 CYS A C 1
ATOM 1272 O O . CYS A 1 169 ? -25.465 9.543 24.111 1.00 91.31 169 CYS A O 1
ATOM 1274 N N . ASN A 1 170 ? -23.762 8.962 22.763 1.00 89.94 170 ASN A N 1
ATOM 1275 C CA . ASN A 1 170 ? -24.393 9.326 21.501 1.00 89.94 170 ASN A CA 1
ATOM 1276 C C . ASN A 1 170 ? -25.175 8.123 20.960 1.00 89.94 170 ASN A C 1
ATOM 1278 O O . ASN A 1 170 ? -24.632 7.017 20.935 1.00 89.94 170 ASN A O 1
ATOM 1282 N N . ARG A 1 171 ? -26.416 8.348 20.522 1.00 88.19 171 ARG A N 1
ATOM 1283 C CA . ARG A 1 171 ? -27.323 7.332 19.970 1.00 88.19 171 ARG A CA 1
ATOM 1284 C C . ARG A 1 171 ? -27.554 7.555 18.482 1.00 88.19 171 ARG A C 1
ATOM 1286 O O . ARG A 1 171 ? -27.650 8.741 18.092 1.00 88.19 171 ARG A O 1
#

Foldseek 3Di:
DDCVVCLVVCVVVVDQFEAEEQDPPDPSCVSHPYYDHDHDPAAPPPVSPDRDPVVVSVVVVVVVVVVVVCVVVVPDLQNVLVVVCPDPSVCVSPDDCVNPDDDDPLALEDEQQAQPVVSPCSCPVSPPQKYFYADPVRDGDFMDGVVLVVVCCVVPPPCSRVHGCNVRTGD

Secondary structure (DSSP, 8-state):
--GGGGHHHHHHTT---EEEESSTT-HHHHHSSEEEE------SSTTS-S-SHHHHHHHHHHHHHHHHHHHHTT--HHHHHHT-TTSHHHHHHH--HHHHS--GGGS-EEETTSBTTTTHHHHHHTSSSEEEEE-TT--EEEEEEHHHHHHHHHHHGGGGGG-BHHHH-B-

Sequence (171 aa):
ICFLRLVPCARAKGAMLIAVTSVEGNTLSTVCDMTVHLPLERELCPFNLAPVTSTAIQMVFGDTVAIALMAARNLTKDEYAANHPAGKIGKSLIFKVRDVMKKDEELPICKESDLIMDQLVELTSKGCGCLLVIDGDRRLIGTFTDGDLRRTLKASGEAIFKLTVGKMCNR